Protein AF-A0A7D4T0I5-F1 (afdb_monomer_lite)

Structure (mmCIF, N/CA/C/O backbone):
data_AF-A0A7D4T0I5-F1
#
_entry.id   AF-A0A7D4T0I5-F1
#
loop_
_atom_site.group_PDB
_atom_site.id
_atom_site.type_symbol
_atom_site.label_atom_id
_atom_site.label_alt_id
_atom_site.label_comp_id
_atom_site.label_asym_id
_atom_site.label_entity_id
_atom_site.label_seq_id
_atom_site.pdbx_PDB_ins_code
_atom_site.Cartn_x
_atom_site.Cartn_y
_atom_site.Cartn_z
_atom_site.occupancy
_atom_site.B_iso_or_equiv
_atom_site.auth_seq_id
_atom_site.auth_comp_id
_atom_site.auth_asym_id
_atom_site.auth_atom_id
_atom_site.pdbx_PDB_model_num
ATOM 1 N N . MET A 1 1 ? -1.983 12.723 5.779 1.00 94.81 1 MET A N 1
ATOM 2 C CA . MET A 1 1 ? -3.293 12.047 5.949 1.00 94.81 1 MET A CA 1
ATOM 3 C C . MET A 1 1 ? -3.083 10.785 6.761 1.00 94.81 1 MET A C 1
ATOM 5 O O . MET A 1 1 ? -2.070 10.132 6.560 1.00 94.81 1 MET A O 1
ATOM 9 N N . GLU A 1 2 ? -4.008 10.434 7.647 1.00 96.38 2 GLU A N 1
ATOM 10 C CA . GLU A 1 2 ? -3.911 9.220 8.463 1.00 96.38 2 GLU A CA 1
ATOM 11 C C . GLU A 1 2 ? -4.861 8.141 7.949 1.00 96.38 2 GLU A C 1
ATOM 13 O O . GLU A 1 2 ? -6.018 8.426 7.636 1.00 96.38 2 GLU A O 1
ATOM 18 N N . ILE A 1 3 ? -4.377 6.902 7.885 1.00 96.44 3 ILE A N 1
ATOM 19 C CA . ILE A 1 3 ? -5.190 5.729 7.576 1.00 96.44 3 ILE A CA 1
ATOM 20 C C . ILE A 1 3 ? -4.995 4.657 8.644 1.00 96.44 3 ILE A C 1
ATOM 22 O O . ILE A 1 3 ? -3.880 4.372 9.080 1.00 96.44 3 ILE A O 1
ATOM 26 N N . LYS A 1 4 ? -6.098 4.033 9.059 1.00 97.88 4 LYS A N 1
ATOM 27 C CA . LYS A 1 4 ? -6.075 2.894 9.977 1.00 97.88 4 LYS A CA 1
ATOM 28 C C . LYS A 1 4 ? -6.153 1.600 9.181 1.00 97.88 4 LYS A C 1
ATOM 30 O O . LYS A 1 4 ? -7.209 1.280 8.634 1.00 97.88 4 LYS A O 1
ATOM 35 N N . LEU A 1 5 ? -5.051 0.859 9.144 1.00 98.00 5 LEU A N 1
ATOM 36 C CA . LEU A 1 5 ? -4.978 -0.461 8.529 1.00 98.00 5 LEU A CA 1
ATOM 37 C C . LEU A 1 5 ? -5.404 -1.523 9.548 1.00 98.00 5 LEU A C 1
ATOM 39 O O . LEU A 1 5 ? -4.914 -1.530 10.677 1.00 98.00 5 LEU A O 1
ATOM 43 N N . ILE A 1 6 ? -6.314 -2.417 9.166 1.00 98.12 6 ILE A N 1
ATOM 44 C CA . ILE A 1 6 ? -6.912 -3.414 10.072 1.00 98.12 6 ILE A CA 1
ATOM 45 C C . ILE A 1 6 ? -6.490 -4.852 9.766 1.00 98.12 6 ILE A C 1
ATOM 47 O O . ILE A 1 6 ? -6.413 -5.659 10.686 1.00 98.12 6 ILE A O 1
ATOM 51 N N . GLU A 1 7 ? -6.133 -5.162 8.517 1.00 97.19 7 GLU A N 1
ATOM 52 C CA . GLU A 1 7 ? -5.564 -6.463 8.145 1.00 97.19 7 GLU A CA 1
ATOM 53 C C . GLU A 1 7 ? -4.642 -6.380 6.920 1.00 97.19 7 GLU A C 1
ATOM 55 O O . GLU A 1 7 ? -4.772 -5.481 6.083 1.00 97.19 7 GLU A O 1
ATOM 60 N N . LYS A 1 8 ? -3.729 -7.354 6.814 1.00 97.44 8 LYS A N 1
ATOM 61 C CA . LYS A 1 8 ? -2.938 -7.645 5.610 1.00 97.44 8 LYS A CA 1
ATOM 62 C C . LYS A 1 8 ? -3.754 -8.616 4.758 1.00 97.44 8 LYS A C 1
ATOM 64 O O . LYS A 1 8 ? -4.051 -9.715 5.217 1.00 97.44 8 LYS A O 1
ATOM 69 N N . ILE A 1 9 ? -4.114 -8.216 3.545 1.00 97.06 9 ILE A N 1
ATOM 70 C CA . ILE A 1 9 ? -4.946 -9.022 2.642 1.00 97.06 9 ILE A CA 1
ATOM 71 C C . ILE A 1 9 ? -4.068 -9.932 1.784 1.00 97.06 9 ILE A C 1
ATOM 73 O O . ILE A 1 9 ? -4.346 -11.117 1.625 1.00 97.06 9 ILE A O 1
ATOM 77 N N . GLU A 1 10 ? -3.014 -9.368 1.198 1.00 96.88 10 GLU A N 1
ATOM 78 C CA . GLU A 1 10 ? -2.195 -10.050 0.198 1.00 96.88 10 GLU A CA 1
ATOM 79 C C . GLU A 1 10 ? -0.793 -9.446 0.176 1.00 96.88 10 GLU A C 1
ATOM 81 O O . GLU A 1 10 ? -0.651 -8.228 0.114 1.00 96.88 10 GLU A O 1
ATOM 86 N N . HIS A 1 11 ? 0.232 -10.296 0.171 1.00 96.62 11 HIS A N 1
ATOM 87 C CA . HIS A 1 11 ? 1.607 -9.921 -0.145 1.00 96.62 11 HIS A CA 1
ATOM 88 C C . HIS A 1 11 ? 2.048 -10.756 -1.344 1.00 96.62 11 HIS A C 1
ATOM 90 O O . HIS A 1 11 ? 2.057 -11.988 -1.271 1.00 96.62 11 HIS A O 1
ATOM 96 N N . HIS A 1 12 ? 2.338 -10.102 -2.466 1.00 96.31 12 HIS A N 1
ATOM 97 C CA . HIS A 1 12 ? 2.639 -10.794 -3.712 1.00 96.31 12 HIS A CA 1
ATOM 98 C C . HIS A 1 12 ? 3.611 -9.999 -4.578 1.00 96.31 12 HIS A C 1
ATOM 100 O O . HIS A 1 12 ? 3.860 -8.821 -4.335 1.00 96.31 12 HIS A O 1
ATOM 106 N N . PHE A 1 13 ? 4.150 -10.656 -5.600 1.00 95.69 13 PHE A N 1
ATOM 107 C CA . PHE A 1 13 ? 5.088 -10.050 -6.529 1.00 95.69 13 PHE A CA 1
ATOM 108 C C . PHE A 1 13 ? 4.830 -10.484 -7.969 1.00 95.69 13 PHE A C 1
ATOM 110 O O . PHE A 1 13 ? 4.070 -11.411 -8.243 1.00 95.69 13 PHE A O 1
ATOM 117 N N . SER A 1 14 ? 5.463 -9.783 -8.904 1.00 94.25 14 SER A N 1
ATOM 118 C CA . SER A 1 14 ? 5.481 -10.128 -10.320 1.00 94.25 14 SER A CA 1
ATOM 119 C C . SER A 1 14 ? 6.896 -9.994 -10.855 1.00 94.25 14 SER A C 1
ATOM 121 O O . SER A 1 14 ? 7.376 -8.873 -11.015 1.00 94.25 14 SER A O 1
ATOM 123 N N . ASP A 1 15 ? 7.523 -11.123 -11.196 1.00 93.12 15 ASP A N 1
ATOM 124 C CA . ASP A 1 15 ? 8.840 -11.144 -11.848 1.00 93.12 15 ASP A CA 1
ATOM 125 C C . ASP A 1 15 ? 8.804 -10.391 -13.181 1.00 93.12 15 ASP A C 1
ATOM 127 O O . ASP A 1 15 ? 9.695 -9.611 -13.489 1.00 93.12 15 ASP A O 1
ATOM 131 N N . TYR A 1 16 ? 7.724 -10.553 -13.954 1.00 93.31 16 TYR A N 1
ATOM 132 C CA . TYR A 1 16 ? 7.575 -9.896 -15.256 1.00 93.31 16 TYR A CA 1
ATOM 133 C C . TYR A 1 16 ? 7.524 -8.367 -15.157 1.00 93.31 16 TYR A C 1
ATOM 135 O O . TYR A 1 16 ? 7.982 -7.672 -16.059 1.00 93.31 16 TYR A O 1
ATOM 143 N N . LYS A 1 17 ? 6.913 -7.839 -14.091 1.00 91.19 17 LYS A N 1
ATOM 144 C CA . LYS A 1 17 ? 6.815 -6.390 -13.868 1.00 91.19 17 LYS A CA 1
ATOM 145 C C . LYS A 1 17 ? 7.902 -5.858 -12.932 1.00 91.19 17 LYS A C 1
ATOM 147 O O . LYS A 1 17 ? 7.935 -4.655 -12.722 1.00 91.19 17 LYS A O 1
ATOM 152 N N . GLU A 1 18 ? 8.727 -6.732 -12.359 1.00 94.50 18 GLU A N 1
ATOM 153 C CA . GLU A 1 18 ? 9.742 -6.419 -11.345 1.00 94.50 18 GLU A CA 1
ATOM 154 C C . GLU A 1 18 ? 9.203 -5.614 -10.144 1.00 94.50 18 GLU A C 1
ATOM 156 O O . GLU A 1 18 ? 9.901 -4.797 -9.543 1.00 94.50 18 GLU A O 1
ATOM 161 N N . VAL A 1 19 ? 7.951 -5.873 -9.751 1.00 94.62 19 VAL A N 1
ATOM 162 C CA . VAL A 1 19 ? 7.287 -5.201 -8.618 1.00 94.62 19 VAL A CA 1
ATOM 163 C C . VAL A 1 19 ? 6.853 -6.193 -7.551 1.00 94.62 19 VAL A C 1
ATOM 165 O O . VAL A 1 19 ? 6.465 -7.324 -7.852 1.00 94.62 19 VAL A O 1
ATOM 168 N N . THR A 1 20 ? 6.839 -5.728 -6.308 1.00 97.19 20 THR A N 1
ATOM 169 C CA . THR A 1 20 ? 6.180 -6.388 -5.178 1.00 97.19 20 THR A CA 1
ATOM 170 C C . THR A 1 20 ? 5.153 -5.443 -4.566 1.00 97.19 20 THR A C 1
ATOM 172 O O . THR A 1 20 ? 5.244 -4.222 -4.720 1.00 97.19 20 THR A O 1
ATOM 175 N N . TRP A 1 21 ? 4.129 -5.996 -3.925 1.00 97.38 21 TRP A N 1
ATOM 176 C CA . TRP A 1 21 ? 3.102 -5.202 -3.271 1.00 97.38 21 TRP A CA 1
ATOM 177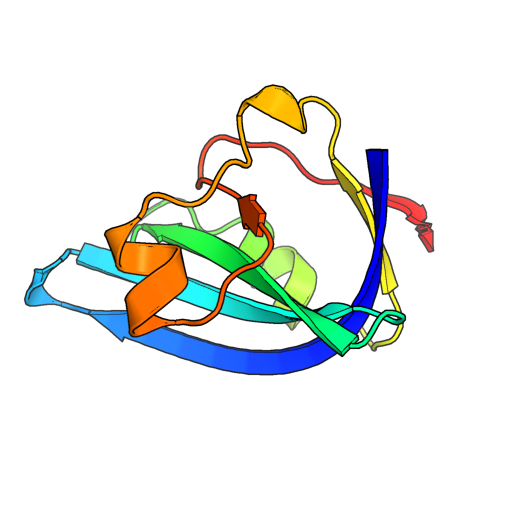 C C . TRP A 1 21 ? 2.520 -5.876 -2.041 1.00 97.38 21 TRP A C 1
ATOM 179 O O . TRP A 1 21 ? 2.385 -7.099 -1.963 1.00 97.38 21 TRP A O 1
ATOM 189 N N . LEU A 1 22 ? 2.082 -5.035 -1.111 1.00 98.12 22 LEU A N 1
ATOM 190 C CA . LEU A 1 22 ? 1.276 -5.417 0.037 1.00 98.12 22 LEU A CA 1
ATOM 191 C C . LEU A 1 22 ? -0.080 -4.720 -0.055 1.00 98.12 22 LEU A C 1
ATOM 193 O O . LEU A 1 22 ? -0.146 -3.494 -0.081 1.00 98.12 22 LEU A O 1
ATOM 197 N N . LYS A 1 23 ? -1.167 -5.491 -0.076 1.00 98.25 23 LYS A N 1
ATOM 198 C CA . LYS A 1 23 ? -2.528 -4.972 0.074 1.00 98.25 23 LYS A CA 1
ATOM 199 C C . LYS A 1 23 ? -2.952 -5.061 1.526 1.00 98.25 23 LYS A C 1
ATOM 201 O O . LYS A 1 23 ? -2.870 -6.126 2.141 1.00 98.25 23 LYS A O 1
ATOM 206 N N . CYS A 1 24 ? -3.482 -3.962 2.034 1.00 98.25 24 CYS A N 1
ATOM 207 C CA . CYS A 1 24 ? -4.049 -3.865 3.366 1.00 98.25 24 CYS A CA 1
ATOM 208 C C . CYS A 1 24 ? -5.496 -3.391 3.277 1.00 98.25 24 CYS A C 1
ATOM 210 O O . CYS A 1 24 ? -5.858 -2.622 2.384 1.00 98.25 24 CYS A O 1
ATOM 212 N N . LYS A 1 25 ? -6.311 -3.825 4.235 1.00 98.25 25 LYS A N 1
ATOM 213 C CA . LYS A 1 25 ? -7.670 -3.320 4.404 1.00 98.25 25 LYS A CA 1
ATOM 214 C C . LYS A 1 25 ? -7.686 -2.178 5.406 1.00 98.25 25 LYS A C 1
ATOM 216 O O . LYS A 1 25 ? -6.987 -2.249 6.420 1.00 98.25 25 LYS A O 1
ATOM 221 N N . THR A 1 26 ? -8.500 -1.161 5.161 1.00 97.69 26 THR A N 1
ATOM 222 C CA . THR A 1 26 ? -8.736 -0.070 6.111 1.00 97.69 26 THR A CA 1
ATOM 223 C C . THR A 1 26 ? -9.967 -0.331 6.974 1.00 97.69 26 THR A C 1
ATOM 225 O O . THR A 1 26 ? -10.786 -1.202 6.680 1.00 97.69 26 THR A O 1
ATOM 228 N N . ALA A 1 27 ? -10.112 0.441 8.053 1.00 95.38 27 ALA A N 1
ATOM 229 C CA . ALA A 1 27 ? -11.298 0.402 8.909 1.00 95.38 27 ALA A CA 1
ATOM 230 C C . ALA A 1 27 ? -12.614 0.717 8.161 1.00 95.38 27 ALA A C 1
ATOM 232 O O . ALA A 1 27 ? -13.665 0.235 8.576 1.00 95.38 27 ALA A O 1
ATOM 233 N N . ASP A 1 28 ? -12.540 1.452 7.047 1.00 95.69 28 ASP A N 1
ATOM 234 C CA . ASP A 1 28 ? -13.684 1.823 6.200 1.00 95.69 28 ASP A CA 1
ATOM 235 C C . ASP A 1 28 ? -13.938 0.816 5.060 1.00 95.69 28 ASP A C 1
ATOM 237 O O . ASP A 1 28 ? -14.526 1.161 4.037 1.00 95.69 28 ASP A O 1
ATOM 241 N N . ASP A 1 29 ? -13.462 -0.425 5.211 1.00 96.06 29 ASP A N 1
ATOM 242 C CA . ASP A 1 29 ? -13.616 -1.521 4.239 1.00 96.06 29 ASP A CA 1
ATOM 243 C C . ASP A 1 29 ? -12.910 -1.283 2.888 1.00 96.06 29 ASP A C 1
ATOM 245 O O . ASP A 1 29 ? -13.145 -1.996 1.914 1.00 96.06 29 ASP A O 1
ATOM 249 N N . GLN A 1 30 ? -12.001 -0.307 2.815 1.00 97.25 30 GLN A N 1
ATOM 250 C CA . GLN A 1 30 ? -11.271 0.004 1.588 1.00 97.25 30 GLN A CA 1
ATOM 251 C C . GLN A 1 30 ? -9.968 -0.793 1.464 1.00 97.25 30 GLN A C 1
ATOM 253 O O . GLN A 1 30 ? -9.383 -1.208 2.465 1.00 97.25 30 GLN A O 1
ATOM 258 N N . ILE A 1 31 ? -9.478 -0.963 0.232 1.00 98.19 31 ILE A N 1
ATOM 259 C CA . ILE A 1 31 ? -8.214 -1.653 -0.053 1.00 98.19 31 ILE A CA 1
ATOM 260 C C . ILE A 1 31 ? -7.152 -0.637 -0.472 1.00 98.19 31 ILE A C 1
ATOM 262 O O . ILE A 1 31 ? -7.328 0.101 -1.440 1.00 98.19 31 ILE A O 1
ATOM 266 N N . VAL A 1 32 ? -6.021 -0.660 0.224 1.00 97.94 32 VAL A N 1
ATOM 267 C CA . VAL A 1 32 ? -4.838 0.155 -0.070 1.00 97.94 32 VAL A CA 1
ATOM 268 C C . VAL A 1 32 ? -3.699 -0.767 -0.476 1.00 97.94 32 VAL A C 1
ATOM 270 O O . VAL A 1 32 ? -3.465 -1.770 0.198 1.00 97.94 32 VAL A O 1
ATOM 273 N N . ALA A 1 33 ? -2.988 -0.441 -1.554 1.00 98.06 33 ALA A N 1
ATOM 274 C CA . ALA A 1 33 ? -1.754 -1.136 -1.915 1.00 98.06 33 ALA A CA 1
ATOM 275 C C . ALA A 1 33 ? -0.530 -0.280 -1.596 1.00 98.06 33 ALA A C 1
ATOM 277 O O . ALA A 1 33 ? -0.523 0.915 -1.873 1.00 98.06 33 ALA A O 1
ATOM 278 N N . PHE A 1 34 ? 0.504 -0.920 -1.064 1.00 97.75 34 PHE A N 1
ATOM 279 C CA . PHE A 1 34 ? 1.848 -0.380 -0.914 1.00 97.75 34 PHE A CA 1
ATOM 280 C C . PHE A 1 34 ? 2.731 -1.073 -1.940 1.00 97.75 34 PHE A C 1
ATOM 282 O O . PHE A 1 34 ? 2.812 -2.304 -1.933 1.00 97.75 34 PHE A O 1
ATOM 289 N N . TRP A 1 35 ? 3.359 -0.302 -2.821 1.00 96.94 35 TRP A N 1
ATOM 290 C CA . TRP A 1 35 ? 4.205 -0.818 -3.891 1.00 96.94 35 TRP A CA 1
ATOM 291 C C . TRP A 1 35 ? 5.680 -0.732 -3.525 1.00 96.94 35 TRP A C 1
ATOM 293 O O . TRP A 1 35 ? 6.113 0.199 -2.852 1.00 96.94 35 TRP A O 1
ATOM 303 N N . GLY A 1 36 ? 6.448 -1.695 -4.016 1.00 96.44 36 GLY A N 1
ATOM 304 C CA . GLY A 1 36 ? 7.895 -1.749 -3.890 1.00 96.44 36 GLY A CA 1
ATOM 305 C C . GLY A 1 36 ? 8.533 -2.404 -5.113 1.00 96.44 36 GLY A C 1
ATOM 306 O O . GLY A 1 36 ? 7.844 -2.899 -6.015 1.00 96.44 36 GLY A O 1
ATOM 307 N N . ALA A 1 37 ? 9.860 -2.389 -5.159 1.00 95.31 37 ALA A N 1
ATOM 308 C CA . ALA A 1 37 ? 10.636 -3.008 -6.227 1.00 95.31 37 ALA A CA 1
ATOM 309 C C . ALA A 1 37 ? 11.029 -4.444 -5.855 1.00 95.31 37 ALA A C 1
ATOM 311 O O . ALA A 1 37 ? 11.583 -4.690 -4.786 1.00 95.31 37 ALA A O 1
ATOM 312 N N . LEU A 1 38 ? 10.818 -5.406 -6.758 1.00 91.06 38 LEU A N 1
ATOM 313 C CA . LEU A 1 38 ? 11.050 -6.830 -6.472 1.00 91.06 38 LEU A CA 1
ATOM 314 C C . LEU A 1 38 ? 12.476 -7.140 -5.978 1.00 91.06 38 LEU A C 1
ATOM 316 O O . LEU A 1 38 ? 12.658 -7.961 -5.083 1.00 91.06 38 LEU A O 1
ATOM 320 N N . TYR A 1 39 ? 13.474 -6.448 -6.528 1.00 89.62 39 TYR A N 1
ATOM 321 C CA . TYR A 1 39 ? 14.886 -6.572 -6.147 1.00 89.62 39 TYR A CA 1
ATOM 322 C C . TYR A 1 39 ? 15.470 -5.250 -5.629 1.00 89.62 39 TYR A C 1
ATOM 324 O O . TYR A 1 39 ? 16.670 -5.008 -5.750 1.00 89.62 39 TYR A O 1
ATOM 332 N N . GLY A 1 40 ? 14.616 -4.366 -5.111 1.00 89.31 40 GLY A N 1
ATOM 333 C CA . GLY A 1 40 ? 15.000 -3.020 -4.703 1.00 89.31 40 GLY A CA 1
ATOM 334 C C . GLY A 1 40 ? 14.302 -2.574 -3.427 1.00 89.31 40 GLY A C 1
ATOM 335 O O . GLY A 1 40 ? 14.113 -3.358 -2.501 1.00 89.31 40 GLY A O 1
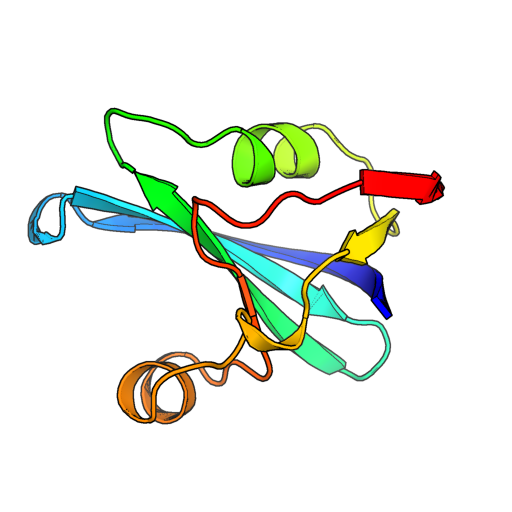ATOM 336 N N . ASP A 1 41 ? 13.963 -1.288 -3.379 1.00 89.44 41 ASP A N 1
ATOM 337 C CA . ASP A 1 41 ? 13.374 -0.672 -2.197 1.00 89.44 41 ASP A CA 1
ATOM 338 C C . ASP A 1 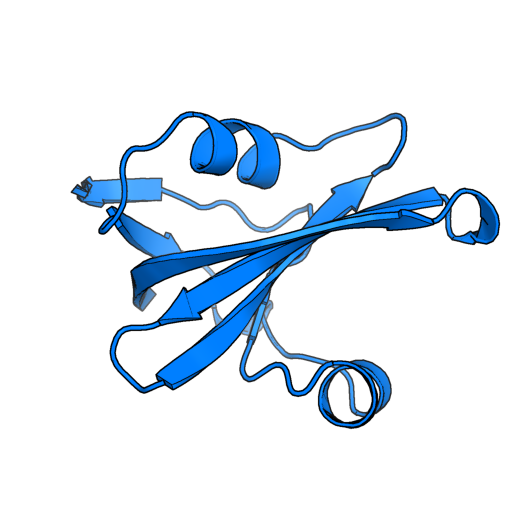41 ? 11.960 -1.201 -1.920 1.00 89.44 41 ASP A C 1
ATOM 340 O O . ASP A 1 41 ? 11.052 -1.071 -2.747 1.00 89.44 41 ASP A O 1
ATOM 344 N N . ASN A 1 42 ? 11.811 -1.784 -0.731 1.00 92.50 42 ASN A N 1
ATOM 345 C CA . ASN A 1 42 ? 10.575 -2.331 -0.184 1.00 92.50 42 ASN A CA 1
ATOM 346 C C . ASN A 1 42 ? 10.303 -1.815 1.232 1.00 92.50 42 ASN A C 1
ATOM 348 O O . ASN A 1 42 ? 9.536 -2.432 1.973 1.00 92.50 42 ASN A O 1
ATOM 352 N N . THR A 1 43 ? 10.914 -0.692 1.620 1.00 91.50 43 THR A N 1
ATOM 353 C CA . THR A 1 43 ? 10.951 -0.217 3.009 1.00 91.50 43 THR A CA 1
ATOM 354 C C . THR A 1 43 ? 9.556 -0.132 3.631 1.00 91.50 43 THR A C 1
ATOM 356 O O . THR A 1 43 ? 9.342 -0.626 4.739 1.00 91.50 43 THR A O 1
ATOM 359 N N . ASN A 1 44 ? 8.571 0.409 2.908 1.00 93.19 44 ASN A N 1
ATOM 360 C CA . ASN A 1 44 ? 7.190 0.508 3.392 1.00 93.19 44 ASN A CA 1
ATOM 361 C C . ASN A 1 44 ? 6.545 -0.866 3.622 1.00 93.19 44 ASN A C 1
ATOM 363 O O . ASN A 1 44 ? 5.890 -1.090 4.643 1.00 93.19 44 ASN A O 1
ATOM 367 N N . ILE A 1 45 ? 6.737 -1.795 2.682 1.00 96.50 45 ILE A N 1
ATOM 368 C CA . ILE A 1 45 ? 6.183 -3.151 2.754 1.00 96.50 45 ILE A CA 1
ATOM 369 C C . ILE A 1 45 ? 6.812 -3.903 3.926 1.00 96.50 45 ILE A C 1
ATOM 371 O O . ILE A 1 45 ? 6.091 -4.443 4.762 1.00 96.50 45 ILE A O 1
ATOM 375 N N . GLU A 1 46 ? 8.139 -3.900 4.030 1.00 94.56 46 GLU A N 1
ATOM 376 C CA . GLU A 1 46 ? 8.869 -4.563 5.114 1.00 94.56 46 GLU A CA 1
ATOM 377 C C . GLU A 1 46 ? 8.491 -3.991 6.481 1.00 94.56 46 GLU A C 1
ATOM 379 O O . GLU A 1 46 ? 8.243 -4.736 7.433 1.00 94.56 46 GLU A O 1
ATOM 384 N N . THR A 1 47 ? 8.366 -2.666 6.565 1.00 93.56 47 THR A N 1
ATOM 385 C CA . THR A 1 47 ? 7.933 -1.967 7.775 1.00 93.56 47 THR A CA 1
ATOM 386 C C . THR A 1 47 ? 6.566 -2.468 8.240 1.00 93.56 47 THR A C 1
ATOM 388 O O . THR A 1 47 ? 6.417 -2.834 9.407 1.00 93.56 47 THR A O 1
ATOM 391 N N . LEU A 1 48 ? 5.588 -2.565 7.332 1.00 96.44 48 LEU A N 1
ATOM 392 C CA . LEU A 1 48 ? 4.229 -3.030 7.632 1.00 96.44 48 LEU A CA 1
ATOM 393 C C . LEU A 1 48 ? 4.137 -4.538 7.890 1.00 96.44 48 LEU A C 1
ATOM 395 O O . LEU A 1 48 ? 3.356 -4.970 8.743 1.00 96.44 48 LEU A O 1
ATOM 399 N N . LEU A 1 49 ? 4.923 -5.359 7.190 1.00 95.56 49 LEU A N 1
ATOM 400 C CA . LEU A 1 49 ? 4.956 -6.807 7.408 1.00 95.56 49 LEU A CA 1
ATOM 401 C C . LEU A 1 49 ? 5.356 -7.150 8.846 1.00 95.56 49 LEU A C 1
ATOM 403 O O . LEU A 1 49 ? 4.782 -8.082 9.414 1.00 95.56 49 LEU A O 1
ATOM 407 N N . ASN A 1 50 ? 6.232 -6.347 9.450 1.00 94.00 50 ASN A N 1
ATOM 408 C CA . ASN A 1 50 ? 6.693 -6.510 10.828 1.00 94.00 50 ASN A CA 1
ATOM 409 C C . ASN A 1 50 ? 5.757 -5.909 11.896 1.00 94.00 50 ASN A C 1
ATOM 411 O O . ASN A 1 50 ? 6.030 -6.063 13.085 1.00 94.00 50 ASN A O 1
ATOM 415 N N . GLN A 1 51 ? 4.646 -5.264 11.515 1.00 95.50 51 GLN A N 1
ATOM 416 C CA . GLN A 1 51 ? 3.675 -4.730 12.478 1.00 95.50 51 GLN A CA 1
ATOM 417 C C . GLN A 1 51 ? 2.580 -5.728 12.846 1.00 95.50 51 GLN A C 1
ATOM 419 O O . GLN A 1 51 ? 2.121 -6.528 12.017 1.00 95.50 51 GLN A O 1
ATOM 424 N N . VAL A 1 52 ? 2.103 -5.605 14.086 1.00 94.75 52 VAL A N 1
ATOM 425 C CA . VAL A 1 52 ? 0.843 -6.194 1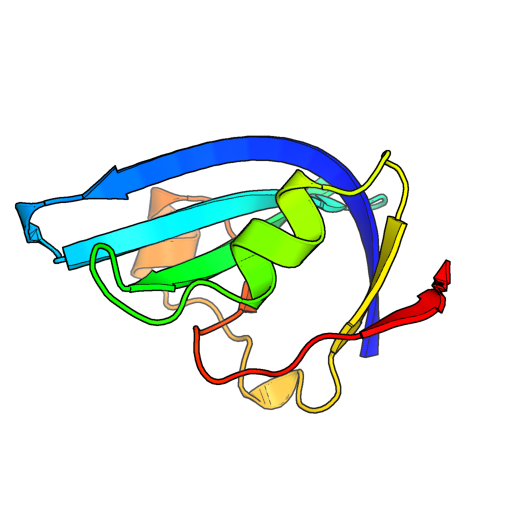4.547 1.00 94.75 52 VAL A CA 1
ATOM 426 C C . VAL A 1 52 ? -0.287 -5.239 14.176 1.00 94.75 52 VAL A C 1
ATOM 428 O O . VAL A 1 52 ? -0.192 -4.043 14.417 1.00 94.75 52 VAL A O 1
ATOM 431 N N . PHE A 1 53 ? -1.342 -5.764 13.560 1.00 95.75 53 PHE A N 1
ATOM 432 C CA . PHE A 1 53 ? -2.498 -4.968 13.156 1.00 95.75 53 PHE A CA 1
ATOM 433 C C . PHE A 1 53 ? -3.568 -4.998 14.266 1.00 95.75 53 PHE A C 1
ATOM 435 O O . PHE A 1 53 ? -3.666 -6.003 14.979 1.00 95.75 53 PHE A O 1
ATOM 442 N N . PRO A 1 54 ? -4.389 -3.942 14.418 1.00 97.00 54 PRO A N 1
ATOM 443 C CA . PRO A 1 54 ? -4.455 -2.753 13.566 1.00 97.00 54 PRO A CA 1
ATOM 444 C C . PRO A 1 54 ? -3.303 -1.769 13.816 1.00 97.00 54 PRO A C 1
ATOM 446 O O . PRO A 1 54 ? -2.812 -1.678 14.933 1.00 97.00 54 PRO A O 1
ATOM 449 N N . VAL A 1 55 ? -2.930 -1.011 12.784 1.00 97.19 55 VAL A N 1
ATOM 450 C CA . VAL A 1 55 ? -1.876 0.016 12.838 1.00 97.19 55 VAL A CA 1
ATOM 451 C C . VAL A 1 55 ? -2.374 1.313 12.199 1.00 97.19 55 VAL A C 1
ATOM 453 O O . VAL A 1 55 ? -3.127 1.273 11.219 1.00 97.19 55 VAL A O 1
ATOM 456 N N . ILE A 1 56 ? -1.979 2.463 12.745 1.00 97.69 56 ILE A N 1
ATOM 457 C CA . ILE A 1 56 ? -2.246 3.770 12.130 1.00 97.69 56 ILE A CA 1
ATOM 458 C C . ILE A 1 56 ? -0.996 4.241 11.396 1.00 97.69 56 ILE A C 1
ATOM 460 O O . ILE A 1 56 ? 0.104 4.288 11.952 1.00 97.69 56 ILE A O 1
ATOM 464 N N . VAL A 1 57 ? -1.194 4.592 10.129 1.00 97.06 57 VAL A N 1
ATOM 465 C CA . VAL A 1 57 ? -0.149 5.043 9.219 1.00 97.06 57 VAL A CA 1
ATOM 466 C C . VAL A 1 57 ? -0.450 6.469 8.775 1.00 97.06 57 VAL A C 1
ATOM 468 O O . VAL A 1 57 ? -1.527 6.750 8.249 1.00 97.06 57 VAL A O 1
ATOM 471 N N . GLU A 1 58 ? 0.513 7.363 8.961 1.00 97.31 58 GLU A N 1
ATOM 472 C CA . GLU A 1 58 ? 0.521 8.693 8.365 1.00 97.31 58 GLU A CA 1
ATOM 473 C C . GLU A 1 58 ? 1.189 8.637 6.984 1.00 97.31 58 GLU A C 1
ATOM 475 O O . GLU A 1 58 ? 2.298 8.125 6.827 1.00 97.31 58 GLU A O 1
ATOM 480 N N . ILE A 1 59 ? 0.505 9.204 5.993 1.00 95.94 59 ILE A N 1
ATOM 481 C CA . ILE A 1 59 ? 0.978 9.425 4.626 1.00 95.94 59 ILE A CA 1
ATOM 482 C C . ILE A 1 59 ? 1.179 10.938 4.458 1.00 95.94 59 ILE A C 1
ATOM 484 O O . ILE A 1 59 ? 0.176 11.665 4.411 1.00 95.94 59 ILE A O 1
ATOM 488 N N . PRO A 1 60 ? 2.428 11.438 4.401 1.00 95.00 60 PRO A N 1
ATOM 489 C CA . PRO A 1 60 ? 2.709 12.872 4.315 1.00 95.00 60 PRO A CA 1
ATOM 490 C C . PRO A 1 60 ? 2.217 13.518 3.015 1.00 95.00 60 PRO A C 1
ATOM 492 O O . PRO A 1 60 ? 1.624 14.590 3.081 1.00 95.00 60 PRO A O 1
ATOM 495 N N . ASN A 1 61 ? 2.388 12.831 1.878 1.00 94.69 61 ASN A N 1
ATOM 496 C CA . ASN A 1 61 ? 2.034 13.321 0.536 1.00 94.69 61 ASN A CA 1
ATOM 497 C C . ASN A 1 61 ? 0.939 12.430 -0.096 1.00 94.69 61 ASN A C 1
ATOM 499 O O . ASN A 1 61 ? 1.216 11.620 -0.986 1.00 94.69 61 ASN A O 1
ATOM 503 N N . PRO A 1 62 ? -0.308 12.473 0.410 1.00 95.38 62 PRO A N 1
ATOM 504 C CA . PRO A 1 62 ? -1.393 11.614 -0.070 1.00 95.38 62 PRO A CA 1
ATOM 505 C C . PRO A 1 62 ? -1.829 11.911 -1.513 1.00 95.38 62 PRO A C 1
ATOM 507 O O . PRO A 1 62 ? -2.446 11.060 -2.148 1.00 95.38 62 PRO A O 1
ATOM 510 N N . GLU A 1 63 ? -1.520 13.092 -2.041 1.00 95.69 63 GLU A N 1
ATOM 511 C CA . GLU A 1 63 ? -1.797 13.504 -3.419 1.00 95.69 63 GLU A CA 1
ATOM 512 C C . GLU A 1 63 ? -1.074 12.651 -4.468 1.00 95.69 63 GLU A C 1
ATOM 514 O O . GLU A 1 63 ? -1.587 12.497 -5.575 1.00 95.69 63 GLU A O 1
ATOM 519 N N . ASP A 1 64 ? 0.053 12.034 -4.106 1.00 94.56 64 ASP A N 1
ATOM 520 C CA . ASP A 1 64 ? 0.778 11.097 -4.971 1.00 94.56 64 ASP A CA 1
ATOM 521 C C . ASP A 1 64 ? 0.199 9.676 -4.905 1.00 94.56 64 ASP A C 1
ATOM 523 O O . ASP A 1 64 ? 0.566 8.809 -5.698 1.00 94.56 64 ASP A O 1
ATOM 527 N N . CYS A 1 65 ? -0.716 9.415 -3.966 1.00 96.94 65 CYS A N 1
ATOM 528 C CA . CYS A 1 65 ? -1.201 8.074 -3.652 1.00 96.94 65 CYS A CA 1
ATOM 529 C C . CYS A 1 65 ? -2.481 7.702 -4.423 1.00 96.94 65 CYS A C 1
ATOM 531 O O . CYS A 1 65 ? -3.415 7.101 -3.881 1.00 96.94 65 CYS A O 1
ATOM 533 N N . ILE A 1 66 ? -2.562 8.088 -5.696 1.00 96.81 66 ILE A N 1
ATOM 534 C CA . ILE A 1 66 ? -3.773 7.935 -6.509 1.00 96.81 66 ILE A CA 1
ATOM 535 C C . ILE A 1 66 ? -3.666 6.668 -7.366 1.00 96.81 66 ILE A C 1
ATOM 537 O O . ILE A 1 66 ? -2.765 6.569 -8.199 1.00 96.81 66 ILE A O 1
ATOM 541 N N . PRO A 1 67 ? -4.603 5.710 -7.243 1.00 97.25 67 PRO A N 1
ATOM 542 C CA . PRO A 1 67 ? -4.604 4.540 -8.105 1.00 97.25 67 PRO A CA 1
ATOM 543 C C . PRO A 1 67 ? -4.953 4.920 -9.548 1.00 97.25 67 PRO A C 1
ATOM 545 O O . PRO A 1 67 ? -5.878 5.696 -9.814 1.00 97.25 67 PRO A O 1
ATOM 548 N N . THR A 1 68 ? -4.253 4.301 -10.491 1.00 96.00 68 THR A N 1
ATOM 549 C CA . THR A 1 68 ? -4.599 4.302 -11.914 1.00 96.00 68 THR A CA 1
ATOM 550 C C . THR A 1 68 ? -5.928 3.583 -12.154 1.00 96.00 68 THR A C 1
ATOM 552 O O . THR A 1 68 ? -6.364 2.742 -11.363 1.00 96.00 68 THR A O 1
ATOM 555 N N . ASP A 1 69 ? -6.579 3.848 -13.287 1.00 97.31 69 ASP A N 1
ATOM 556 C CA . ASP A 1 69 ? -7.847 3.181 -13.624 1.00 97.31 69 ASP A CA 1
ATOM 557 C C . ASP A 1 69 ? -7.692 1.661 -13.787 1.00 97.31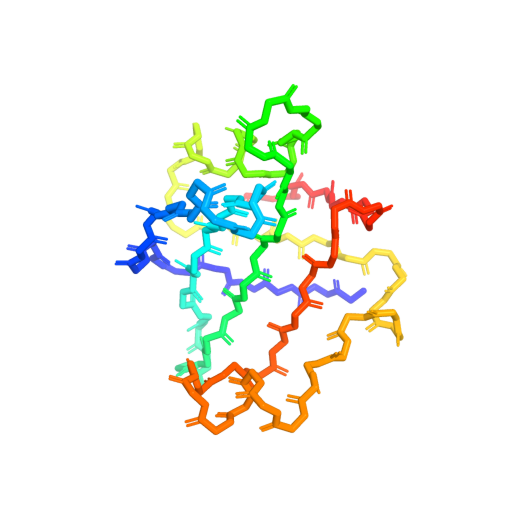 69 ASP A C 1
ATOM 559 O O . ASP A 1 69 ? -8.598 0.885 -13.463 1.00 97.31 69 ASP A O 1
ATOM 563 N N . TRP A 1 70 ? -6.514 1.213 -14.229 1.00 94.69 70 TRP A N 1
ATOM 564 C CA . TRP A 1 70 ? -6.190 -0.208 -14.274 1.00 94.69 70 TRP A CA 1
ATOM 565 C C . TRP A 1 70 ? -6.105 -0.814 -12.869 1.00 94.69 70 TRP A C 1
ATOM 567 O O . TRP A 1 70 ? -6.672 -1.876 -12.638 1.00 94.69 70 TRP A O 1
ATOM 577 N N . GLU A 1 71 ? -5.468 -0.147 -11.906 1.00 95.50 71 GLU A N 1
ATOM 578 C CA . GLU A 1 71 ? -5.398 -0.639 -10.524 1.00 95.50 71 GLU A CA 1
ATOM 579 C C . GLU A 1 71 ? -6.767 -0.643 -9.839 1.00 95.50 71 GLU A C 1
ATOM 581 O O . GLU A 1 71 ? -7.117 -1.625 -9.181 1.00 95.50 71 GLU A O 1
ATOM 586 N N . LYS A 1 72 ? -7.574 0.407 -10.039 1.00 96.31 72 LYS A N 1
ATOM 587 C CA . LYS A 1 72 ? -8.956 0.460 -9.538 1.00 96.31 72 LYS A CA 1
ATOM 588 C C . LYS A 1 72 ? -9.766 -0.722 -10.062 1.00 96.31 72 LYS A C 1
ATOM 590 O O . LYS A 1 72 ? -10.397 -1.429 -9.287 1.00 96.31 72 LYS A O 1
ATOM 595 N N . SER A 1 73 ? -9.721 -0.973 -11.370 1.00 95.31 73 SER A N 1
ATOM 596 C CA . SER A 1 73 ? -10.504 -2.050 -11.989 1.00 95.31 73 SER A CA 1
ATOM 597 C C . SER A 1 73 ? -9.969 -3.449 -11.677 1.00 95.31 73 SER A C 1
ATOM 599 O O . SER A 1 73 ? -10.752 -4.372 -11.461 1.00 95.31 73 SER A O 1
ATOM 601 N N . LYS A 1 74 ? -8.645 -3.632 -11.647 1.00 93.56 74 LYS A N 1
ATOM 602 C CA . LYS A 1 74 ? -8.014 -4.945 -11.467 1.00 93.56 74 LYS A CA 1
ATOM 603 C C . LYS A 1 74 ? -7.928 -5.377 -10.007 1.00 93.56 74 LYS A C 1
ATOM 605 O O . LYS A 1 74 ? -8.032 -6.571 -9.728 1.00 93.56 74 LYS A O 1
ATOM 610 N N . TYR A 1 75 ? -7.686 -4.434 -9.102 1.00 92.56 75 TYR A N 1
ATOM 611 C CA . TYR A 1 75 ? -7.373 -4.705 -7.699 1.00 92.56 75 TYR A CA 1
ATOM 612 C C . TYR A 1 75 ? -8.331 -4.040 -6.712 1.00 92.56 75 TYR A C 1
ATOM 614 O O . TYR A 1 75 ? -8.179 -4.262 -5.514 1.00 92.56 75 TYR A O 1
ATOM 622 N N . ASN A 1 76 ? -9.311 -3.268 -7.193 1.00 95.56 76 ASN A N 1
ATOM 623 C CA . ASN A 1 76 ? -10.279 -2.560 -6.356 1.00 95.56 76 ASN A CA 1
ATOM 624 C C . ASN A 1 76 ? -9.611 -1.640 -5.316 1.00 95.56 76 ASN A C 1
ATOM 626 O O . ASN A 1 76 ? -10.046 -1.570 -4.168 1.00 95.56 76 ASN A O 1
ATOM 630 N N . LEU A 1 77 ? -8.517 -0.970 -5.705 1.00 97.38 77 LEU A N 1
ATOM 631 C CA . LEU A 1 77 ? -7.789 -0.075 -4.806 1.00 97.38 77 LEU A CA 1
ATOM 632 C C . LEU A 1 77 ? -8.526 1.252 -4.630 1.00 97.38 77 LEU A C 1
ATOM 634 O O . LEU A 1 77 ? -8.868 1.907 -5.616 1.00 97.38 77 LEU A O 1
ATOM 638 N N . SER A 1 78 ? -8.684 1.685 -3.380 1.00 97.25 78 SER A N 1
ATOM 639 C CA . SER A 1 78 ? -9.031 3.071 -3.054 1.00 97.25 78 SER A CA 1
ATOM 640 C C . SER A 1 78 ? -7.801 3.978 -3.038 1.00 97.25 78 SER A C 1
ATOM 642 O O . SER A 1 78 ? -7.921 5.176 -3.283 1.00 97.25 78 SER A O 1
ATOM 644 N N . MET A 1 79 ? -6.622 3.405 -2.784 1.00 97.38 79 MET A N 1
ATOM 645 C CA . MET A 1 79 ? -5.357 4.123 -2.673 1.00 97.38 79 MET A CA 1
ATOM 646 C C . MET A 1 79 ? -4.200 3.261 -3.175 1.00 97.38 79 MET A C 1
ATOM 648 O O . MET A 1 79 ? -4.154 2.053 -2.921 1.00 97.38 79 MET A O 1
ATOM 652 N N . SER A 1 80 ? -3.268 3.892 -3.882 1.00 97.88 80 SER A N 1
ATOM 653 C CA . SER A 1 80 ? -2.069 3.252 -4.424 1.00 97.88 80 SER A CA 1
ATOM 654 C C . SER A 1 80 ? -0.864 4.020 -3.911 1.00 97.88 80 SER A C 1
ATOM 656 O O . SER A 1 80 ? -0.646 5.142 -4.342 1.00 97.88 80 SER A O 1
ATOM 658 N N . ILE A 1 81 ? -0.140 3.465 -2.940 1.00 97.56 81 ILE A N 1
ATOM 659 C CA . ILE A 1 81 ? 0.995 4.121 -2.285 1.00 97.56 81 ILE A CA 1
ATOM 660 C C . ILE A 1 81 ? 2.263 3.685 -3.020 1.00 97.56 81 ILE A C 1
ATOM 662 O O . ILE A 1 81 ? 2.663 2.520 -2.897 1.00 97.56 81 ILE A O 1
ATOM 666 N N . PRO A 1 82 ? 2.870 4.569 -3.829 1.00 95.94 82 PRO A N 1
ATOM 667 C CA . PRO A 1 82 ? 4.025 4.218 -4.635 1.00 95.94 82 PRO A CA 1
ATOM 668 C C . PRO A 1 82 ? 5.273 4.036 -3.766 1.00 95.94 82 PRO A C 1
ATOM 670 O O . PRO A 1 82 ? 5.349 4.522 -2.638 1.00 95.94 82 PRO A O 1
ATOM 673 N N . LEU A 1 83 ? 6.285 3.366 -4.322 1.00 94.38 83 LEU A N 1
ATOM 674 C CA . LEU A 1 83 ? 7.511 3.015 -3.594 1.00 94.38 83 LEU A CA 1
ATOM 675 C C . LEU A 1 83 ? 8.266 4.227 -3.026 1.00 94.38 83 LEU A C 1
ATOM 677 O O . LEU A 1 83 ? 8.927 4.112 -2.005 1.00 94.38 83 LEU A O 1
ATOM 681 N N . TYR A 1 84 ? 8.164 5.383 -3.684 1.00 91.75 84 TYR A N 1
ATOM 682 C CA . TYR A 1 84 ? 8.846 6.614 -3.282 1.00 91.75 84 TYR A CA 1
ATOM 683 C C . TYR A 1 84 ? 8.080 7.413 -2.221 1.00 91.75 84 TYR A C 1
ATOM 685 O O . TYR A 1 84 ? 8.612 8.390 -1.698 1.00 91.75 84 TYR A O 1
ATOM 693 N N . SER A 1 85 ? 6.825 7.055 -1.930 1.00 93.50 85 SER A N 1
ATOM 694 C CA . SER A 1 85 ? 6.061 7.725 -0.883 1.00 93.50 85 SER A CA 1
ATOM 695 C C . SER A 1 85 ? 6.550 7.260 0.476 1.00 93.50 85 SER A C 1
ATOM 697 O O . SER A 1 85 ? 6.602 6.067 0.751 1.00 93.50 85 SER A O 1
ATOM 699 N N . GLU A 1 86 ? 6.860 8.196 1.360 1.00 91.56 86 GLU A N 1
ATOM 700 C CA . GLU A 1 86 ? 7.159 7.866 2.748 1.00 91.56 86 GLU A CA 1
ATOM 701 C C . GLU A 1 86 ? 5.873 7.539 3.513 1.00 91.56 86 GLU A C 1
ATOM 703 O O . GLU A 1 86 ? 4.815 8.123 3.264 1.00 91.56 86 GLU A O 1
ATOM 708 N N . ILE A 1 87 ? 5.978 6.641 4.491 1.00 95.25 87 ILE A N 1
ATOM 709 C CA . ILE A 1 87 ? 4.931 6.415 5.487 1.00 95.25 87 ILE A CA 1
ATOM 710 C C . ILE A 1 87 ? 5.520 6.471 6.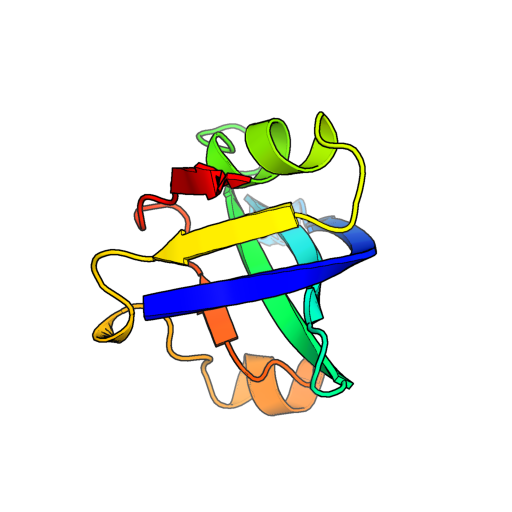891 1.00 95.25 87 ILE A C 1
ATOM 712 O O . ILE A 1 87 ? 6.691 6.155 7.101 1.00 95.25 87 ILE A O 1
ATOM 716 N N . LYS A 1 88 ? 4.698 6.831 7.875 1.00 96.25 88 LYS A N 1
ATOM 717 C CA . LYS A 1 88 ? 5.083 6.792 9.289 1.00 96.25 88 LYS A CA 1
ATOM 718 C C . LYS A 1 88 ? 4.060 5.999 10.078 1.00 96.25 88 LYS A C 1
ATOM 720 O O . LYS A 1 88 ? 2.870 6.285 10.011 1.00 96.25 88 LYS A O 1
ATOM 725 N N . ILE A 1 89 ? 4.520 5.013 10.839 1.00 95.38 89 ILE A N 1
ATOM 726 C CA . ILE A 1 89 ? 3.667 4.329 11.812 1.00 95.38 89 ILE A CA 1
ATOM 727 C C . ILE A 1 89 ? 3.569 5.212 13.050 1.00 95.38 89 ILE A C 1
ATOM 729 O O . ILE A 1 89 ? 4.597 5.585 13.616 1.00 95.38 89 ILE A O 1
ATOM 733 N N . ILE A 1 90 ? 2.346 5.535 13.460 1.00 95.12 90 ILE A N 1
ATOM 734 C CA . ILE A 1 90 ? 2.094 6.429 14.599 1.00 95.12 90 ILE A CA 1
ATOM 735 C C . ILE A 1 90 ? 1.371 5.747 15.768 1.00 95.12 90 ILE A C 1
ATOM 737 O O . ILE A 1 90 ? 1.370 6.298 16.869 1.00 95.12 90 ILE A O 1
ATOM 741 N N . SER A 1 91 ? 0.812 4.544 15.572 1.00 83.75 91 SER A N 1
ATOM 742 C CA . SER A 1 91 ? 0.308 3.678 16.652 1.00 83.75 91 SER A CA 1
ATOM 743 C C . SER A 1 91 ? 0.176 2.227 16.225 1.00 83.75 91 SER A C 1
ATOM 745 O O . SER A 1 91 ? -0.369 2.040 15.108 1.00 83.75 91 SER A O 1
#

Radius of gyration: 12.06 Å; chains: 1; bounding box: 29×25×32 Å

Organism: NCBI:txid2739063

Sequence (91 aa):
MEIKLIEKIEHHFSDYKEVTWLKCKTADDQIVAFWGALYGDNTNIETLLNQVFPVIVEIPNPEDCIPTDWEKSKYNLSMSIPLYSEIKIIS

Foldseek 3Di:
DKWWFADWDDWDDDPVVQKTWTWTATPVRAIEIEIDGNPDQPPVVVVVVPDDDGWMKDFPCQVVFCDDPCCCVVPVHPTYHYRPTDMDTDD

Secondary structure (DSSP, 8-state):
-EEEEEEEEEEEEETTTTEEEEEEEETTS-EEEEEEETTS--HHHHHHHTSPSSEEEE-S-GGG-PPPHHHHHHH-EEEEE-TT---EE--

pLDDT: mean 95.48, std 2.44, range [83.75, 98.25]